Protein AF-A0A3D0ZCX0-F1 (afdb_monomer)

Sequence (123 aa):
MHGGFRHILFNMLGLFIFGSQVERQMGSREFLLYYLVTGTLAGVFSFLLYYLTGAYGVILLGASGALFAVELAFAVLFPDSIIYIWGIIPLRAPVMVLGYTAIEVFLSVSGMNSGVAHFTHLA

Foldseek 3Di:
DDQDPVVVVVLVVLCVPQVVVLCVVQPVVRSVVLLVVQLVVQVVVVVVVCVVVVPPPDDDPSSVSSSLSSLCSSCVVQQQDWDDDVVPDTDGSNCVSCVVVVVLVCCVVVCVPDPDDPPHDDD

Solvent-accessible surface area (backbone atoms only — not comparable to full-atom values): 6931 Å² total; per-residue (Å²): 129,83,58,51,75,67,31,55,50,52,53,51,48,49,40,55,61,40,38,54,54,42,25,72,74,63,34,68,68,53,37,51,50,48,45,53,53,39,19,49,49,39,38,51,51,51,53,52,52,35,66,74,71,69,56,91,81,73,85,78,68,40,63,52,44,20,47,52,47,40,44,49,50,32,17,70,76,38,52,85,40,70,44,54,54,93,78,72,47,79,34,42,31,42,60,49,45,52,51,52,52,51,51,46,52,48,54,57,61,57,52,72,75,45,101,57,89,75,87,77,78,86,81

pLDDT: mean 74.37, std 15.89, range [36.78, 92.75]

Structure (mmCIF, N/CA/C/O backbone):
data_AF-A0A3D0ZCX0-F1
#
_entry.id   AF-A0A3D0ZCX0-F1
#
loop_
_atom_site.group_PDB
_atom_site.id
_atom_site.type_symbol
_atom_site.label_atom_id
_atom_site.label_alt_id
_atom_site.label_comp_id
_atom_site.label_asym_id
_atom_site.label_entity_id
_atom_site.label_seq_id
_atom_site.pdbx_PDB_ins_code
_atom_site.Cartn_x
_atom_site.Cartn_y
_atom_site.Cartn_z
_atom_site.occupancy
_atom_site.B_iso_or_equiv
_atom_site.auth_seq_id
_atom_site.auth_comp_id
_atom_site.auth_asym_id
_atom_site.auth_atom_id
_atom_site.pdbx_PDB_model_num
ATOM 1 N N . MET A 1 1 ? 5.425 6.690 -19.149 1.00 39.69 1 MET A N 1
ATOM 2 C CA . MET A 1 1 ? 4.199 6.504 -19.954 1.00 39.69 1 MET A CA 1
ATOM 3 C C . MET A 1 1 ? 3.060 6.372 -18.964 1.00 39.69 1 MET A C 1
ATOM 5 O O . MET A 1 1 ? 3.103 5.453 -18.162 1.00 39.69 1 MET A O 1
ATOM 9 N N . HIS A 1 2 ? 2.151 7.346 -18.908 1.00 44.03 2 HIS A N 1
ATOM 10 C CA . HIS A 1 2 ? 1.050 7.352 -17.945 1.00 44.03 2 HIS A CA 1
ATOM 11 C C . HIS A 1 2 ? 0.231 6.068 -18.111 1.00 44.03 2 HIS A C 1
ATOM 13 O O . HIS A 1 2 ? -0.349 5.856 -19.177 1.00 44.03 2 HIS A O 1
ATOM 19 N N . GLY A 1 3 ? 0.199 5.218 -17.079 1.00 51.22 3 GLY A N 1
ATOM 20 C CA . GLY A 1 3 ? -0.824 4.185 -16.962 1.00 51.22 3 GLY A CA 1
ATOM 21 C C . GLY A 1 3 ? -2.167 4.885 -17.120 1.00 51.22 3 GLY A C 1
ATOM 22 O O . GLY A 1 3 ? -2.438 5.856 -16.415 1.00 51.22 3 GLY A O 1
ATOM 23 N N . GLY A 1 4 ? -2.930 4.508 -18.147 1.00 68.06 4 GLY A N 1
ATOM 24 C CA . GLY A 1 4 ? -4.087 5.281 -18.602 1.00 68.06 4 GLY A CA 1
ATOM 25 C C . GLY A 1 4 ? -5.113 5.543 -17.495 1.00 68.06 4 GLY A C 1
ATOM 26 O O . GLY A 1 4 ? -5.058 4.932 -16.437 1.00 68.06 4 GLY A O 1
ATOM 27 N N . PHE A 1 5 ? -6.098 6.405 -17.762 1.00 73.56 5 PHE A N 1
ATOM 28 C CA . PHE A 1 5 ? -7.203 6.776 -16.853 1.00 73.56 5 PHE A CA 1
ATOM 29 C C . PHE A 1 5 ? -7.712 5.640 -15.941 1.00 73.56 5 PHE A C 1
ATOM 31 O O . PHE A 1 5 ? -7.962 5.843 -14.758 1.00 73.56 5 PHE A O 1
ATOM 38 N N . ARG A 1 6 ? -7.796 4.423 -16.488 1.00 69.81 6 ARG A N 1
ATOM 39 C CA . ARG A 1 6 ? -8.163 3.193 -15.783 1.00 69.81 6 ARG A CA 1
ATOM 40 C C . ARG A 1 6 ? -7.277 2.872 -14.565 1.00 69.81 6 ARG A C 1
ATOM 42 O O . ARG A 1 6 ? -7.816 2.506 -13.532 1.00 69.81 6 ARG A O 1
ATOM 49 N N . HIS A 1 7 ? -5.959 3.023 -14.665 1.00 66.94 7 HIS A N 1
ATOM 50 C CA . HIS A 1 7 ? -5.007 2.742 -13.583 1.00 66.94 7 HIS A CA 1
ATOM 51 C C . HIS A 1 7 ? -5.186 3.690 -12.399 1.00 66.94 7 HIS A C 1
ATOM 53 O O . HIS A 1 7 ? -5.316 3.256 -11.258 1.00 66.94 7 HIS A O 1
ATOM 59 N N . ILE A 1 8 ? -5.270 4.993 -12.669 1.00 75.50 8 ILE A N 1
ATOM 60 C CA . ILE A 1 8 ? -5.540 5.997 -11.632 1.00 75.50 8 ILE A CA 1
ATOM 61 C C . ILE A 1 8 ? -6.915 5.746 -11.007 1.00 75.50 8 ILE A C 1
ATOM 63 O O . ILE A 1 8 ? -7.054 5.811 -9.789 1.00 75.50 8 ILE A O 1
ATOM 67 N N . LEU A 1 9 ? -7.918 5.421 -11.827 1.00 81.19 9 LEU A N 1
ATOM 68 C CA . LEU A 1 9 ? -9.266 5.128 -11.351 1.00 81.19 9 LEU A CA 1
ATOM 69 C C . LEU A 1 9 ? -9.284 3.935 -10.388 1.00 81.19 9 LEU A C 1
ATOM 71 O O . LEU A 1 9 ? -9.889 4.045 -9.327 1.00 81.19 9 LEU A O 1
ATOM 75 N N . PHE A 1 10 ? -8.600 2.833 -10.707 1.00 74.94 10 PHE A N 1
ATOM 76 C CA . PHE A 1 10 ? -8.527 1.677 -9.810 1.00 74.94 10 PHE A CA 1
ATOM 77 C C . PHE A 1 10 ? -7.698 1.947 -8.555 1.00 74.94 10 PHE A C 1
ATOM 79 O O . PHE A 1 10 ? -8.117 1.536 -7.477 1.00 74.94 10 PHE A O 1
ATOM 86 N N . ASN A 1 11 ? -6.599 2.699 -8.656 1.00 79.75 11 ASN A N 1
ATOM 87 C CA . ASN A 1 11 ? -5.820 3.086 -7.479 1.00 79.75 11 ASN A CA 1
ATOM 88 C C . ASN A 1 11 ? -6.646 3.945 -6.509 1.00 79.75 11 ASN A C 1
ATOM 90 O O . ASN A 1 11 ? -6.684 3.689 -5.308 1.00 79.75 11 ASN A O 1
ATOM 94 N N . MET A 1 12 ? -7.349 4.951 -7.034 1.00 83.75 12 MET A N 1
ATOM 95 C CA . MET A 1 12 ? -8.205 5.825 -6.229 1.00 83.75 12 MET A CA 1
ATOM 96 C C . MET A 1 12 ? -9.419 5.079 -5.673 1.00 83.75 12 MET A C 1
ATOM 98 O O . MET A 1 12 ? -9.823 5.334 -4.543 1.00 83.75 12 MET A O 1
ATOM 102 N N . LEU A 1 13 ? -9.981 4.133 -6.432 1.00 83.50 13 LEU A N 1
ATOM 103 C CA . LEU A 1 13 ? -11.056 3.264 -5.960 1.00 83.50 13 LEU A CA 1
ATOM 104 C C . LEU A 1 13 ? -10.582 2.366 -4.809 1.00 83.50 13 LEU A C 1
ATOM 106 O O . LEU A 1 13 ? -11.268 2.280 -3.793 1.00 83.50 13 LEU A O 1
ATOM 110 N N . GLY A 1 14 ? -9.408 1.743 -4.939 1.00 80.62 14 GLY A N 1
ATOM 111 C CA . GLY A 1 14 ? -8.796 0.945 -3.876 1.00 80.62 14 GLY A CA 1
ATOM 112 C C . GLY A 1 14 ? -8.535 1.784 -2.627 1.00 80.62 14 GLY A C 1
ATOM 113 O O . GLY A 1 14 ? -8.937 1.402 -1.528 1.00 80.62 14 GLY A O 1
ATOM 114 N N . LEU A 1 15 ? -7.963 2.980 -2.795 1.00 85.81 15 LEU A N 1
ATOM 115 C CA . LEU A 1 15 ? -7.715 3.901 -1.687 1.00 85.81 15 LEU A CA 1
ATOM 116 C C . LEU A 1 15 ? -9.020 4.342 -1.016 1.00 85.81 15 LEU A C 1
ATOM 118 O O . LEU A 1 15 ? -9.094 4.427 0.205 1.00 85.81 15 LEU A O 1
ATOM 122 N N . PHE A 1 16 ? -10.073 4.592 -1.791 1.00 85.38 16 PHE A N 1
ATOM 123 C CA . PHE A 1 16 ? -11.373 4.962 -1.247 1.00 85.38 16 PHE A CA 1
ATOM 124 C C . PHE A 1 16 ? -12.014 3.813 -0.455 1.00 85.38 16 PHE A C 1
ATOM 126 O O . PHE A 1 16 ? -12.514 4.030 0.650 1.00 85.38 16 PHE A O 1
ATOM 133 N N . ILE A 1 17 ? -11.982 2.586 -0.982 1.00 84.56 17 ILE A N 1
ATOM 134 C CA . ILE A 1 17 ? -12.592 1.415 -0.336 1.00 84.56 17 ILE A CA 1
ATOM 135 C C . ILE A 1 17 ? -11.799 1.016 0.913 1.00 84.56 17 ILE A C 1
ATOM 137 O O . ILE A 1 17 ? -12.348 1.030 2.013 1.00 84.56 17 ILE A O 1
ATOM 141 N N . PHE A 1 18 ? -10.513 0.704 0.759 1.00 86.56 18 PHE A N 1
ATOM 142 C CA . PHE A 1 18 ? -9.682 0.181 1.844 1.00 86.56 18 PHE A CA 1
ATOM 143 C C . PHE A 1 18 ? -9.155 1.293 2.742 1.00 86.56 18 PHE A C 1
ATOM 145 O O . PHE A 1 18 ? -9.248 1.205 3.967 1.00 86.56 18 PHE A O 1
ATOM 152 N N . GLY A 1 19 ? -8.667 2.382 2.146 1.00 87.31 19 GLY A N 1
ATOM 153 C CA . GLY A 1 19 ? -8.113 3.512 2.888 1.00 87.31 19 GLY A CA 1
ATOM 154 C C . GLY A 1 19 ? -9.134 4.157 3.815 1.00 87.31 19 GLY A C 1
ATOM 155 O O . GLY A 1 19 ? -8.797 4.424 4.958 1.00 87.31 19 GLY A O 1
ATOM 156 N N . SER A 1 20 ? -10.404 4.293 3.415 1.00 89.00 20 SER A N 1
ATOM 157 C CA . SER A 1 20 ? -11.426 4.849 4.317 1.00 89.00 20 SER A CA 1
ATOM 158 C C . SER A 1 20 ? -11.730 3.955 5.527 1.00 89.00 20 SER A C 1
ATOM 160 O O . SER A 1 20 ? -12.151 4.454 6.571 1.00 89.00 20 SER A O 1
ATOM 162 N N . GLN A 1 21 ? -11.569 2.633 5.419 1.00 89.38 21 GLN A N 1
ATOM 163 C CA . GLN A 1 21 ? -11.751 1.716 6.550 1.00 89.38 21 GLN A CA 1
ATOM 164 C C . GLN A 1 21 ? -10.537 1.750 7.481 1.00 89.38 21 GLN A C 1
ATOM 166 O O . GLN A 1 21 ? -10.700 1.837 8.697 1.00 89.38 21 GLN A O 1
ATOM 171 N N . VAL A 1 22 ? -9.333 1.757 6.906 1.00 90.12 22 VAL A N 1
ATOM 172 C CA . VAL A 1 22 ? -8.075 1.884 7.652 1.00 90.12 22 VAL A CA 1
ATOM 173 C C . VAL A 1 22 ? -7.998 3.235 8.365 1.00 90.12 22 VAL A C 1
ATOM 175 O O . VAL A 1 22 ? -7.698 3.279 9.554 1.00 90.12 22 VAL A O 1
ATOM 178 N N . GLU A 1 23 ? -8.348 4.331 7.689 1.00 92.44 23 GLU A N 1
ATOM 179 C CA . GLU A 1 23 ? -8.371 5.681 8.257 1.00 92.44 23 GLU A CA 1
ATOM 180 C C . GLU A 1 23 ? -9.328 5.779 9.446 1.00 92.44 23 GLU A C 1
ATOM 182 O O . GLU A 1 23 ? -8.969 6.326 10.486 1.00 92.44 23 GLU A O 1
ATOM 187 N N . ARG A 1 24 ? -10.528 5.196 9.334 1.00 90.88 24 ARG A N 1
ATOM 188 C CA . ARG A 1 24 ? -11.500 5.169 10.436 1.00 90.88 24 ARG A CA 1
ATOM 189 C C . ARG A 1 24 ? -10.994 4.409 11.659 1.00 90.88 24 ARG A C 1
ATOM 191 O O . ARG A 1 24 ? -11.360 4.769 12.773 1.00 90.88 24 ARG A O 1
ATOM 198 N N . GLN A 1 25 ? -10.169 3.383 11.458 1.00 92.06 25 GLN A N 1
ATOM 199 C CA . GLN A 1 25 ? -9.611 2.578 12.543 1.00 92.06 25 GLN A CA 1
ATOM 200 C C . GLN A 1 25 ? -8.361 3.212 13.170 1.00 92.06 25 GLN A C 1
ATOM 202 O O . GLN A 1 25 ? -8.170 3.109 14.379 1.00 92.06 25 GLN A O 1
ATOM 207 N N . MET A 1 26 ? -7.501 3.833 12.358 1.00 90.69 26 MET A N 1
ATOM 208 C CA . MET A 1 26 ? -6.215 4.391 12.796 1.00 90.69 26 MET A CA 1
ATOM 209 C C . MET A 1 26 ? -6.296 5.858 13.230 1.00 90.69 26 MET A C 1
ATOM 211 O O . MET A 1 26 ? -5.487 6.281 14.048 1.00 90.69 26 MET A O 1
ATOM 215 N N . GLY A 1 27 ? -7.250 6.622 12.694 1.00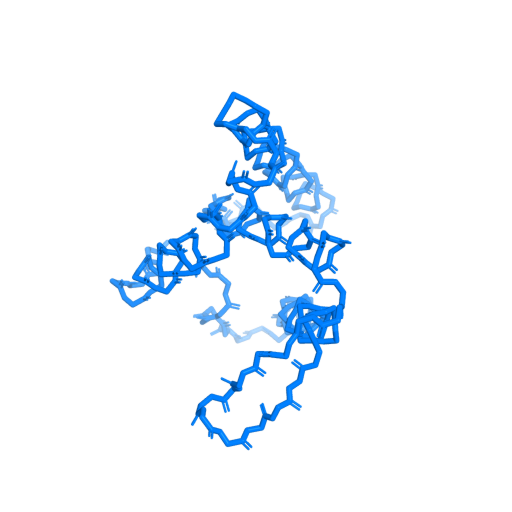 91.38 27 GLY A N 1
ATOM 216 C CA . GLY A 1 27 ? -7.279 8.081 12.772 1.00 91.38 27 GLY A CA 1
ATOM 217 C C . GLY A 1 27 ? -6.649 8.739 11.539 1.00 91.38 27 GLY A C 1
ATOM 218 O O . GLY A 1 27 ? -5.690 8.232 10.952 1.00 91.38 27 GLY A O 1
ATOM 219 N N . SER A 1 28 ? -7.188 9.892 11.125 1.00 91.81 28 SER A N 1
ATOM 220 C CA . SER A 1 28 ? -6.773 10.587 9.894 1.00 91.81 28 SER A CA 1
ATOM 221 C C . SER A 1 28 ? -5.307 11.022 9.895 1.00 91.81 28 SER A C 1
ATOM 223 O O . SER A 1 28 ? -4.659 11.027 8.848 1.00 91.81 28 SER A O 1
ATOM 225 N N . ARG A 1 29 ? -4.753 11.387 11.058 1.00 91.81 29 ARG A N 1
ATOM 226 C CA . ARG A 1 29 ? -3.367 11.866 11.159 1.00 91.81 29 ARG A CA 1
ATOM 227 C C . ARG A 1 29 ? -2.375 10.713 11.030 1.00 91.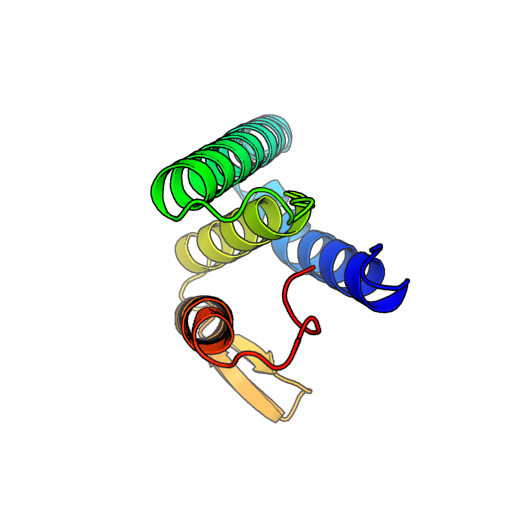81 29 ARG A C 1
ATOM 229 O O . ARG A 1 29 ? -1.380 10.829 10.319 1.00 91.81 29 ARG A O 1
ATOM 236 N N . GLU A 1 30 ? -2.666 9.610 11.700 1.00 92.75 30 GLU A N 1
ATOM 237 C CA . GLU A 1 30 ? -1.913 8.365 11.685 1.00 92.75 30 GLU A CA 1
ATOM 238 C C . GLU A 1 30 ? -1.958 7.738 10.293 1.00 92.75 30 GLU A C 1
ATOM 240 O O . GLU A 1 30 ? -0.919 7.340 9.772 1.00 92.75 30 GLU A O 1
ATOM 245 N N . PHE A 1 31 ? -3.133 7.729 9.656 1.00 92.31 31 PHE A N 1
ATOM 246 C CA . PHE A 1 31 ? -3.300 7.269 8.281 1.00 92.31 31 PHE A CA 1
ATOM 247 C C . PHE A 1 31 ? -2.498 8.111 7.286 1.00 92.31 31 PHE A C 1
ATOM 249 O O . PHE A 1 31 ? -1.786 7.553 6.454 1.00 92.31 31 PHE A O 1
ATOM 256 N N . LEU A 1 32 ? -2.552 9.444 7.385 1.00 90.56 32 LEU A N 1
ATOM 257 C CA . LEU A 1 32 ? -1.784 10.321 6.500 1.00 90.56 32 LEU A CA 1
ATOM 258 C C . LEU A 1 32 ? -0.275 10.089 6.650 1.00 90.56 32 LEU A C 1
ATOM 260 O O . LEU A 1 32 ? 0.436 9.979 5.652 1.00 90.56 32 LEU A O 1
ATOM 264 N N . LEU A 1 33 ? 0.218 9.986 7.889 1.00 92.25 33 LEU A N 1
ATOM 265 C CA . LEU A 1 33 ? 1.624 9.673 8.153 1.00 92.25 33 LEU A CA 1
ATOM 266 C C . LEU A 1 33 ? 1.997 8.294 7.610 1.00 92.25 33 LEU A C 1
ATOM 268 O O . LEU A 1 33 ? 3.020 8.162 6.943 1.00 92.25 33 LEU A O 1
ATOM 272 N N . TYR A 1 34 ? 1.157 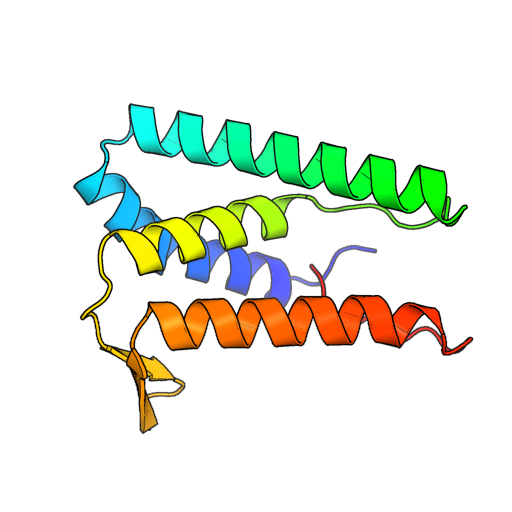7.287 7.846 1.00 89.50 34 TYR A N 1
ATOM 273 C CA . TYR A 1 34 ? 1.346 5.941 7.323 1.00 89.50 34 TYR A CA 1
ATOM 274 C C . TYR A 1 34 ? 1.443 5.942 5.793 1.00 89.50 34 TYR A C 1
ATOM 276 O O . TYR A 1 34 ? 2.405 5.412 5.239 1.00 89.50 34 TYR A O 1
ATOM 284 N N . TYR A 1 35 ? 0.503 6.597 5.111 1.00 88.44 35 TYR A N 1
ATOM 285 C CA . TYR A 1 35 ? 0.458 6.702 3.655 1.00 88.44 35 TYR A CA 1
ATOM 286 C C . TYR A 1 35 ? 1.702 7.400 3.084 1.00 88.44 35 TYR A C 1
ATOM 288 O O . TYR A 1 35 ? 2.321 6.911 2.140 1.00 88.44 35 TYR A O 1
ATOM 296 N N . LEU A 1 36 ? 2.123 8.519 3.684 1.00 89.25 36 LEU A N 1
ATOM 297 C CA . LEU A 1 36 ? 3.300 9.267 3.232 1.00 89.25 36 LEU A CA 1
ATOM 298 C C . LEU A 1 36 ? 4.606 8.504 3.468 1.00 89.25 36 LEU A C 1
ATOM 300 O O . LEU A 1 36 ? 5.468 8.469 2.587 1.00 89.25 36 LEU A O 1
ATOM 304 N N . VAL A 1 37 ? 4.763 7.878 4.637 1.00 89.88 37 VAL A N 1
ATOM 305 C CA . VAL A 1 37 ? 5.966 7.107 4.979 1.00 89.88 37 VAL A CA 1
ATOM 306 C C . VAL A 1 37 ? 6.082 5.885 4.078 1.00 89.88 37 VAL A C 1
ATOM 308 O O . VAL A 1 37 ? 7.130 5.669 3.475 1.00 89.88 37 VAL A O 1
ATOM 311 N N . THR A 1 38 ? 5.009 5.110 3.934 1.00 87.38 38 THR A N 1
ATOM 312 C CA . THR A 1 38 ? 5.017 3.895 3.108 1.00 87.38 38 THR A CA 1
ATOM 313 C C . THR A 1 38 ? 5.176 4.207 1.624 1.00 87.38 38 THR A C 1
ATOM 315 O O . THR A 1 38 ? 5.972 3.547 0.961 1.00 87.38 38 THR A O 1
ATOM 318 N N . GLY A 1 39 ? 4.535 5.265 1.114 1.00 84.50 39 GLY A N 1
ATOM 319 C CA . GLY A 1 39 ? 4.750 5.740 -0.254 1.00 84.50 39 GLY A CA 1
ATOM 320 C C . GLY A 1 39 ? 6.192 6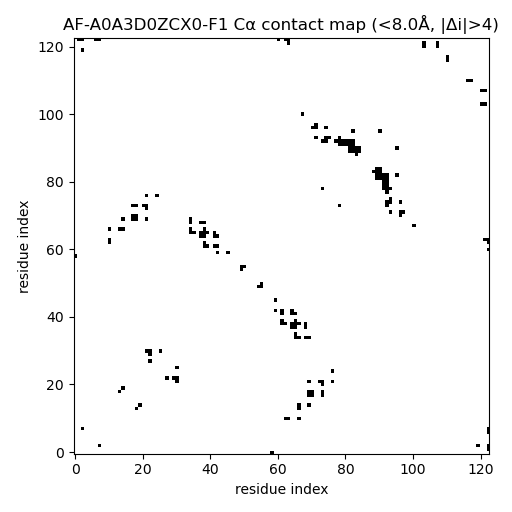.183 -0.512 1.00 84.50 39 GLY A C 1
ATOM 321 O O . GLY A 1 39 ? 6.784 5.822 -1.529 1.00 84.50 39 GLY A O 1
ATOM 322 N N . THR A 1 40 ? 6.802 6.896 0.439 1.00 84.56 40 THR A N 1
ATOM 323 C CA . THR A 1 40 ? 8.213 7.304 0.339 1.00 84.56 40 THR A CA 1
ATOM 324 C C . THR A 1 40 ? 9.142 6.091 0.369 1.00 84.56 40 THR A C 1
ATOM 326 O O . THR A 1 40 ? 10.035 5.982 -0.469 1.00 84.56 40 THR A O 1
ATOM 329 N N . LEU A 1 41 ? 8.915 5.145 1.287 1.00 84.38 41 LEU A N 1
ATOM 330 C CA . LEU A 1 41 ? 9.691 3.906 1.383 1.00 84.38 41 LEU A CA 1
ATOM 331 C C . LEU A 1 41 ? 9.569 3.058 0.115 1.00 84.38 41 LEU A C 1
ATOM 333 O O . LEU A 1 41 ? 10.581 2.565 -0.376 1.00 84.38 41 LEU A O 1
ATOM 337 N N . ALA A 1 42 ? 8.368 2.933 -0.451 1.00 78.81 42 ALA A N 1
ATOM 338 C CA . ALA A 1 42 ? 8.149 2.226 -1.707 1.00 78.81 42 ALA A CA 1
ATOM 339 C C . ALA A 1 42 ? 8.901 2.891 -2.871 1.00 78.81 42 ALA A C 1
ATOM 341 O O . ALA A 1 42 ? 9.537 2.202 -3.672 1.00 78.81 42 ALA A O 1
ATOM 342 N N . GLY A 1 43 ? 8.894 4.228 -2.934 1.00 77.62 43 GLY A N 1
ATOM 343 C CA . GLY A 1 43 ? 9.667 4.993 -3.913 1.00 77.62 43 GLY A CA 1
ATOM 344 C C . GLY A 1 43 ? 11.177 4.776 -3.776 1.00 77.62 43 GLY A C 1
ATOM 345 O O . GLY A 1 43 ? 11.850 4.493 -4.768 1.00 77.62 43 GLY A O 1
ATOM 346 N N . VAL A 1 44 ? 11.705 4.837 -2.549 1.00 81.69 44 VAL A N 1
ATOM 347 C CA . VAL A 1 44 ? 13.132 4.613 -2.256 1.00 81.69 44 VAL A CA 1
ATOM 348 C C . VAL A 1 44 ? 13.549 3.176 -2.562 1.00 81.69 44 VAL A C 1
ATOM 350 O O . VAL A 1 44 ? 14.570 2.965 -3.210 1.00 81.69 44 VAL A O 1
ATOM 353 N N . PHE A 1 45 ? 12.764 2.184 -2.137 1.00 77.56 45 PHE A N 1
ATOM 354 C CA . PHE A 1 45 ? 13.044 0.772 -2.402 1.00 77.56 45 PHE A CA 1
ATOM 355 C C . PHE A 1 45 ? 13.074 0.483 -3.902 1.00 77.56 45 PHE A C 1
ATOM 357 O O . PHE A 1 45 ? 14.001 -0.155 -4.398 1.00 77.56 45 PHE A O 1
ATOM 364 N N . SER A 1 46 ? 12.104 1.027 -4.637 1.00 72.81 46 SER A N 1
ATOM 365 C CA . SER A 1 46 ? 12.065 0.900 -6.089 1.00 72.81 46 SER A CA 1
ATOM 366 C C . SER A 1 46 ? 13.297 1.546 -6.727 1.00 72.81 46 SER A C 1
ATOM 368 O O . SER A 1 46 ? 13.974 0.902 -7.524 1.00 72.81 46 SER A O 1
ATOM 370 N N . PHE A 1 47 ? 13.652 2.774 -6.334 1.00 74.81 47 PHE A N 1
ATOM 371 C CA . PHE A 1 47 ? 14.859 3.454 -6.817 1.00 74.81 47 PHE A CA 1
ATOM 372 C C . PHE A 1 47 ? 16.135 2.633 -6.573 1.00 74.81 47 PHE A C 1
ATOM 374 O O . PHE A 1 47 ? 16.948 2.475 -7.485 1.00 74.81 47 PHE A O 1
ATOM 381 N N . LEU A 1 48 ? 16.293 2.068 -5.372 1.00 77.00 48 LEU A N 1
ATOM 382 C CA . LEU A 1 48 ? 17.435 1.221 -5.024 1.00 77.00 48 LEU A CA 1
ATOM 383 C C . LEU A 1 48 ? 17.496 -0.045 -5.883 1.00 77.00 48 LEU A C 1
ATOM 385 O O . LEU A 1 48 ? 18.569 -0.379 -6.380 1.00 77.00 48 LEU A O 1
ATOM 389 N N . LEU A 1 49 ? 16.366 -0.724 -6.103 1.00 73.56 49 LEU A N 1
ATOM 390 C CA . LEU A 1 49 ? 16.322 -1.897 -6.978 1.00 73.56 49 LEU A CA 1
ATOM 391 C C . LEU A 1 49 ? 16.774 -1.556 -8.401 1.00 73.56 49 LEU A C 1
ATOM 393 O O . LEU A 1 49 ? 17.640 -2.244 -8.932 1.00 73.56 49 LEU A O 1
ATOM 397 N N . TYR A 1 50 ? 16.271 -0.467 -8.989 1.00 71.38 50 TYR A N 1
ATOM 398 C CA . TYR A 1 50 ? 16.678 -0.047 -10.336 1.00 71.38 50 TYR A CA 1
ATOM 399 C C . TYR A 1 50 ? 18.149 0.352 -10.424 1.00 71.38 50 TYR A C 1
ATOM 401 O O . TYR A 1 50 ? 18.808 0.054 -11.423 1.00 71.38 50 TYR A O 1
ATOM 409 N N . TYR A 1 51 ? 18.670 1.006 -9.384 1.00 74.12 51 TYR A N 1
ATOM 410 C CA . TYR A 1 51 ? 20.086 1.340 -9.299 1.00 74.12 51 TYR A CA 1
ATOM 411 C C . TYR A 1 51 ? 20.962 0.079 -9.294 1.00 74.12 51 TYR A C 1
ATOM 413 O O . TYR A 1 51 ? 21.989 0.049 -9.969 1.00 74.12 51 TYR A O 1
ATOM 421 N N . LEU A 1 52 ? 20.535 -0.976 -8.590 1.00 76.62 52 LEU A N 1
ATOM 422 C CA . LEU A 1 52 ? 21.245 -2.256 -8.522 1.00 76.62 52 LEU A CA 1
ATOM 423 C C . LEU A 1 52 ? 21.107 -3.099 -9.800 1.00 76.62 52 LEU A C 1
ATOM 425 O O . LEU A 1 52 ? 22.045 -3.808 -10.155 1.00 76.62 52 LEU A O 1
ATOM 429 N N . THR A 1 53 ? 19.972 -3.030 -10.504 1.00 70.38 53 THR A N 1
ATOM 430 C CA . THR A 1 53 ? 19.728 -3.806 -11.735 1.00 70.38 53 THR A CA 1
ATOM 431 C C . THR A 1 53 ? 20.149 -3.087 -13.022 1.00 70.38 53 THR A C 1
ATOM 433 O O . THR A 1 53 ? 20.067 -3.676 -14.097 1.00 70.38 53 THR A O 1
ATOM 436 N N . GLY A 1 54 ? 20.586 -1.823 -12.948 1.00 66.94 54 GLY A N 1
ATOM 437 C CA . GLY A 1 54 ? 21.081 -1.050 -14.098 1.00 66.94 54 GLY A CA 1
ATOM 438 C C . GLY A 1 54 ? 20.003 -0.610 -15.100 1.00 66.94 54 GLY A C 1
ATOM 439 O O . GLY A 1 54 ? 20.317 -0.237 -16.231 1.00 66.94 54 GLY A O 1
ATOM 440 N N . ALA A 1 55 ? 18.725 -0.651 -14.716 1.00 63.94 55 ALA A N 1
ATOM 441 C CA . ALA A 1 55 ? 17.595 -0.341 -15.593 1.00 63.94 55 ALA A CA 1
ATOM 442 C C . ALA A 1 55 ? 17.162 1.137 -15.459 1.00 63.94 55 ALA A C 1
ATOM 444 O O . ALA A 1 55 ? 16.146 1.466 -14.856 1.00 63.94 55 ALA A O 1
ATOM 445 N N . TYR A 1 56 ? 17.932 2.056 -16.050 1.00 55.97 56 TYR A N 1
ATOM 446 C CA . TYR A 1 56 ? 17.777 3.518 -15.895 1.00 55.97 56 TYR A CA 1
ATOM 447 C C . TYR A 1 56 ? 16.620 4.176 -16.688 1.00 55.97 56 TYR A C 1
ATOM 449 O O . TYR A 1 56 ? 16.622 5.388 -16.891 1.00 55.97 56 TYR A O 1
ATOM 457 N 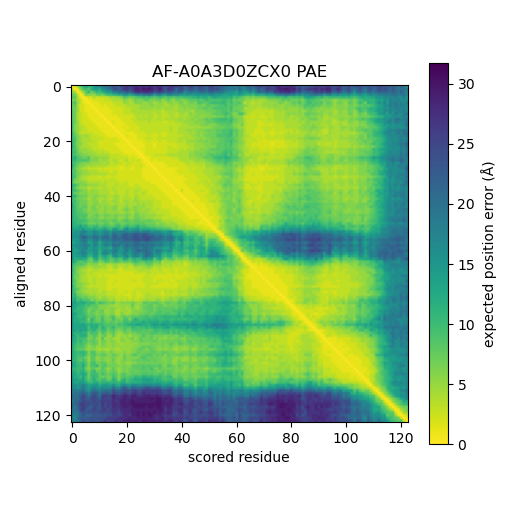N . GLY A 1 57 ? 15.634 3.410 -17.167 1.00 49.81 57 GLY A N 1
ATOM 458 C CA . GLY A 1 57 ? 14.603 3.895 -18.104 1.00 49.81 57 GLY A CA 1
ATOM 459 C C . GLY A 1 57 ? 13.164 3.919 -17.582 1.00 49.81 57 GLY A C 1
ATOM 460 O O . GLY A 1 57 ? 12.264 4.336 -18.311 1.00 49.81 57 GLY A O 1
ATOM 461 N N . VAL A 1 58 ? 12.912 3.456 -16.355 1.00 53.16 58 VAL A N 1
ATOM 462 C CA . VAL A 1 58 ? 11.543 3.282 -15.848 1.00 53.16 58 VAL A CA 1
ATOM 463 C C . VAL A 1 58 ? 11.161 4.441 -14.930 1.00 53.16 58 VAL A C 1
ATOM 465 O O . VAL A 1 58 ? 11.705 4.604 -13.842 1.00 53.16 58 VAL A O 1
ATOM 468 N N . ILE A 1 59 ? 10.202 5.258 -15.373 1.00 45.59 59 ILE A N 1
ATOM 469 C CA . ILE A 1 59 ? 9.583 6.295 -14.540 1.00 45.59 59 ILE A CA 1
ATOM 470 C C . ILE A 1 59 ? 8.640 5.599 -13.557 1.00 45.59 59 ILE A C 1
ATOM 472 O O . ILE A 1 59 ? 7.566 5.136 -13.938 1.00 45.59 59 ILE A O 1
ATOM 476 N N . LEU A 1 60 ? 9.063 5.526 -12.298 1.00 52.81 60 LEU A N 1
ATOM 477 C CA . LEU A 1 60 ? 8.284 4.993 -11.187 1.00 52.81 60 LEU A CA 1
ATOM 478 C C . LEU A 1 60 ? 7.181 5.972 -10.779 1.00 52.81 60 LEU A C 1
ATOM 480 O O . LEU A 1 60 ? 7.448 7.010 -10.173 1.00 52.81 60 LEU A O 1
ATOM 484 N N . LEU A 1 61 ? 5.928 5.621 -11.059 1.00 51.06 61 LEU A N 1
ATOM 485 C CA . LEU A 1 61 ? 4.780 6.241 -10.402 1.00 51.06 61 LEU A CA 1
ATOM 486 C C . LEU A 1 61 ? 4.571 5.531 -9.059 1.00 51.06 61 LEU A C 1
ATOM 488 O O . LEU A 1 61 ? 3.806 4.581 -8.962 1.00 51.06 61 LEU A O 1
ATOM 492 N N . GLY A 1 62 ? 5.274 5.980 -8.015 1.00 51.69 62 GLY A N 1
ATOM 493 C CA . GLY A 1 62 ? 5.241 5.407 -6.657 1.00 51.69 62 GLY A CA 1
ATOM 494 C C . GLY A 1 62 ? 3.899 5.501 -5.909 1.00 51.69 62 GLY A C 1
ATOM 495 O O . GLY A 1 62 ? 3.872 5.326 -4.695 1.00 51.69 62 GLY A O 1
ATOM 496 N N . ALA A 1 63 ? 2.792 5.786 -6.599 1.00 55.50 63 ALA A N 1
ATOM 497 C CA . ALA A 1 63 ? 1.461 5.839 -6.004 1.00 55.50 63 ALA A CA 1
ATOM 498 C C . ALA A 1 63 ? 0.932 4.438 -5.639 1.00 55.50 63 ALA A C 1
ATOM 500 O O . ALA A 1 63 ? 0.356 4.271 -4.566 1.00 55.50 63 ALA A O 1
ATOM 501 N N . SER A 1 64 ? 1.180 3.421 -6.474 1.00 64.56 64 SER A N 1
ATOM 502 C CA . SER A 1 64 ? 0.677 2.059 -6.233 1.00 64.56 64 SER A CA 1
ATOM 503 C C . SER A 1 64 ? 1.327 1.396 -5.014 1.00 64.56 64 SER A C 1
ATOM 505 O O . SER A 1 64 ? 0.658 0.696 -4.262 1.00 64.56 64 SER A O 1
ATOM 507 N N . GLY A 1 65 ? 2.603 1.681 -4.733 1.00 71.88 65 GLY A N 1
ATOM 508 C CA . GLY A 1 65 ? 3.290 1.164 -3.542 1.00 71.88 65 GLY A CA 1
ATOM 509 C C . GLY A 1 65 ? 2.675 1.643 -2.221 1.00 71.88 65 GLY A C 1
ATOM 510 O O . GLY A 1 65 ? 2.601 0.878 -1.260 1.00 71.88 65 GLY A O 1
ATOM 511 N N . ALA A 1 66 ? 2.179 2.884 -2.179 1.00 78.44 66 ALA A N 1
ATOM 512 C CA . ALA A 1 66 ? 1.440 3.394 -1.024 1.00 78.44 66 ALA A CA 1
ATOM 513 C C . ALA A 1 66 ? 0.076 2.700 -0.878 1.00 78.44 66 ALA A C 1
ATOM 515 O O . ALA A 1 66 ? -0.333 2.377 0.236 1.00 78.44 66 ALA A O 1
ATOM 516 N N . LEU A 1 67 ? -0.611 2.423 -1.992 1.00 81.31 67 LEU A N 1
ATOM 517 C CA . LEU A 1 67 ? -1.874 1.686 -1.975 1.00 81.31 67 LEU A CA 1
ATOM 518 C C . LEU A 1 67 ? -1.687 0.255 -1.458 1.00 81.31 67 LEU A C 1
ATOM 520 O O . LEU A 1 67 ? -2.436 -0.167 -0.583 1.00 81.31 67 LEU A O 1
ATOM 524 N N . PHE A 1 68 ? -0.652 -0.450 -1.916 1.00 81.00 68 PHE A N 1
ATOM 525 C CA . PHE A 1 68 ? -0.311 -1.783 -1.413 1.00 81.00 68 PHE A CA 1
ATOM 526 C C . PHE A 1 68 ? -0.069 -1.803 0.090 1.00 81.00 68 PHE A C 1
ATOM 528 O O . PHE A 1 68 ? -0.499 -2.722 0.785 1.00 81.00 68 PHE A O 1
ATOM 535 N N . ALA A 1 69 ? 0.593 -0.772 0.614 1.00 84.38 69 ALA A N 1
ATOM 536 C CA . ALA A 1 69 ? 0.757 -0.633 2.049 1.00 84.38 69 ALA A CA 1
ATOM 537 C C . ALA A 1 69 ? -0.599 -0.453 2.750 1.00 84.38 69 ALA A C 1
ATOM 539 O O . ALA A 1 69 ? -0.866 -1.123 3.743 1.00 84.38 69 ALA A O 1
ATOM 540 N N . VAL A 1 70 ? -1.497 0.378 2.211 1.00 87.94 70 VAL A N 1
ATOM 541 C CA . VAL A 1 70 ? -2.860 0.544 2.751 1.00 87.94 70 VAL A CA 1
ATOM 542 C C . VAL A 1 70 ? -3.656 -0.764 2.714 1.00 87.94 70 VAL A C 1
ATOM 544 O O . VAL A 1 70 ? -4.320 -1.095 3.694 1.00 87.94 70 VAL A O 1
ATOM 547 N N . GLU A 1 71 ? -3.568 -1.539 1.636 1.00 86.19 71 GLU A N 1
ATOM 548 C CA . GLU A 1 71 ? -4.203 -2.856 1.535 1.00 86.19 71 GLU A CA 1
ATOM 549 C C . GLU A 1 71 ? -3.627 -3.846 2.556 1.00 86.19 71 GLU A C 1
ATOM 551 O O . GLU A 1 71 ? -4.367 -4.590 3.202 1.00 86.19 71 GLU A O 1
ATOM 556 N N . LEU A 1 72 ? -2.311 -3.824 2.775 1.00 86.31 72 LEU A N 1
ATOM 557 C CA . LEU A 1 72 ? -1.657 -4.655 3.784 1.00 86.31 72 LEU A CA 1
ATOM 558 C C . LEU A 1 72 ? -2.068 -4.238 5.203 1.00 86.31 72 LEU A C 1
ATOM 560 O O . LEU A 1 72 ? -2.373 -5.096 6.030 1.00 86.31 72 LEU A O 1
ATOM 564 N N . ALA A 1 73 ? -2.155 -2.936 5.483 1.00 86.38 73 ALA A N 1
ATOM 565 C CA . ALA A 1 73 ? -2.701 -2.426 6.739 1.00 86.38 73 ALA A CA 1
ATOM 566 C C . ALA A 1 73 ? -4.155 -2.869 6.938 1.00 86.38 73 ALA A C 1
ATOM 568 O O . ALA A 1 73 ? -4.520 -3.300 8.031 1.00 86.38 73 ALA A O 1
ATOM 569 N N . PHE A 1 74 ? -4.970 -2.834 5.882 1.00 88.88 74 PHE A N 1
ATOM 570 C CA . PHE A 1 74 ? -6.340 -3.333 5.918 1.00 88.88 74 PHE A CA 1
ATOM 571 C C . PHE A 1 74 ? -6.395 -4.827 6.263 1.00 88.88 74 PHE A C 1
ATOM 573 O O . PHE A 1 74 ? -7.137 -5.220 7.160 1.00 88.88 74 PHE A O 1
ATOM 580 N N . ALA A 1 75 ? -5.565 -5.651 5.620 1.00 87.38 75 ALA A N 1
ATOM 581 C CA . ALA A 1 75 ? -5.459 -7.077 5.917 1.00 87.38 75 ALA A CA 1
ATOM 582 C C . ALA A 1 75 ? -5.070 -7.358 7.380 1.00 87.38 75 ALA A C 1
ATOM 584 O O . ALA A 1 75 ? -5.599 -8.286 7.987 1.00 87.38 75 ALA A O 1
ATOM 585 N N . VAL A 1 76 ? -4.167 -6.561 7.957 1.00 87.69 76 VAL A N 1
ATOM 586 C CA . VAL A 1 76 ? -3.736 -6.714 9.356 1.00 87.69 76 VAL A CA 1
ATOM 587 C C . VAL A 1 76 ? -4.819 -6.265 10.338 1.00 87.69 76 VAL A C 1
ATOM 589 O O . VAL A 1 76 ? -5.028 -6.920 11.356 1.00 87.69 76 VAL A O 1
ATOM 592 N N . LEU A 1 77 ? -5.511 -5.161 10.046 1.00 87.31 77 LEU A N 1
ATOM 593 C CA . LEU A 1 77 ? -6.543 -4.598 10.922 1.00 87.31 77 LEU A CA 1
ATOM 594 C C . LEU A 1 77 ? -7.866 -5.371 10.857 1.00 87.31 77 LEU A C 1
ATOM 596 O O . LEU A 1 77 ? -8.580 -5.447 11.855 1.00 87.31 77 LEU A O 1
ATOM 600 N N . PHE A 1 78 ? -8.185 -5.960 9.705 1.00 88.00 78 PHE A N 1
ATOM 601 C CA . PHE A 1 78 ? -9.447 -6.655 9.453 1.00 88.00 78 PHE A CA 1
ATOM 602 C C . PHE A 1 78 ? -9.222 -8.076 8.899 1.00 88.00 78 PHE A C 1
ATOM 604 O O . PHE A 1 78 ? -9.703 -8.396 7.806 1.00 88.00 78 PHE A O 1
ATOM 611 N N . PRO A 1 79 ? -8.530 -8.967 9.635 1.00 86.38 79 PRO A N 1
ATOM 612 C CA . PRO A 1 79 ? -8.115 -10.276 9.123 1.00 86.38 79 PRO A CA 1
ATOM 613 C C . PRO A 1 79 ? -9.287 -11.216 8.805 1.00 86.38 79 PRO A C 1
ATOM 615 O O . PRO A 1 79 ? -9.199 -12.031 7.884 1.00 86.38 79 PRO A O 1
ATOM 618 N N . ASP A 1 80 ? -10.396 -11.077 9.534 1.00 88.00 80 ASP A N 1
ATOM 619 C CA . ASP A 1 80 ? -11.611 -11.878 9.355 1.00 88.00 80 ASP A CA 1
ATOM 620 C C . ASP A 1 80 ? -12.604 -11.265 8.355 1.00 88.00 80 ASP A C 1
ATOM 622 O O . ASP A 1 80 ? -13.663 -11.841 8.098 1.00 88.00 80 ASP A O 1
ATOM 626 N N . SER A 1 81 ? -12.285 -10.104 7.768 1.00 85.75 81 SER A N 1
ATOM 627 C CA . SER A 1 81 ? -13.152 -9.495 6.760 1.00 85.75 81 SER A CA 1
ATOM 628 C C . SER A 1 81 ? -13.134 -10.305 5.46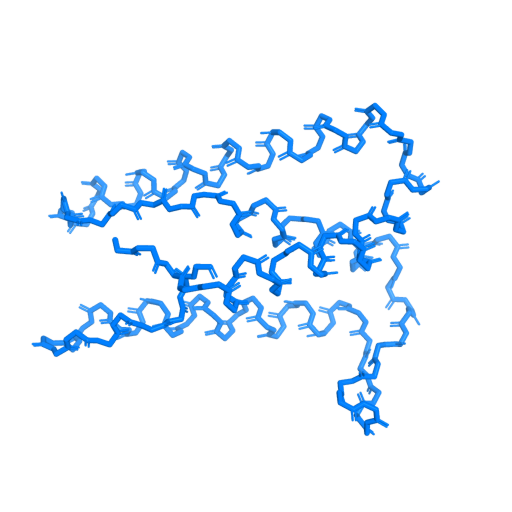1 1.00 85.75 81 SER A C 1
ATOM 630 O O . SER A 1 81 ? -12.083 -10.717 4.960 1.00 85.75 81 SER A O 1
ATOM 632 N N . ILE A 1 82 ? -14.327 -10.565 4.922 1.00 85.50 82 ILE A N 1
ATOM 633 C CA . ILE A 1 82 ? -14.518 -11.300 3.671 1.00 85.50 82 ILE A CA 1
ATOM 634 C C . ILE A 1 82 ? -14.777 -10.283 2.566 1.00 85.50 82 ILE A C 1
ATOM 636 O O . ILE A 1 82 ? -15.775 -9.562 2.598 1.00 85.50 82 ILE A O 1
ATOM 640 N N . ILE A 1 83 ? -13.890 -10.254 1.576 1.00 84.50 83 ILE A N 1
ATOM 641 C CA . ILE A 1 83 ? -14.039 -9.441 0.375 1.00 84.50 83 ILE A CA 1
ATOM 642 C C . ILE A 1 83 ? -14.510 -10.348 -0.759 1.00 84.50 83 ILE A C 1
ATOM 644 O O . ILE A 1 83 ? -13.943 -11.416 -0.994 1.00 84.50 83 ILE A O 1
ATOM 648 N N . TYR A 1 84 ? -15.543 -9.917 -1.478 1.00 82.50 84 TYR A N 1
ATOM 649 C CA . TYR A 1 84 ? -16.045 -10.635 -2.643 1.00 82.50 84 TYR A CA 1
ATOM 650 C C . TYR A 1 84 ? -15.362 -10.131 -3.908 1.00 82.50 84 TYR A C 1
ATOM 652 O O . TYR A 1 84 ? -15.618 -9.017 -4.365 1.00 82.50 84 TYR A O 1
ATOM 660 N N . ILE A 1 85 ? -14.534 -10.973 -4.516 1.00 77.75 85 ILE A N 1
ATOM 661 C CA . ILE A 1 85 ? -13.946 -10.678 -5.822 1.00 77.75 85 ILE A CA 1
ATOM 662 C C . ILE A 1 85 ? -15.043 -10.873 -6.879 1.00 77.75 85 ILE A C 1
ATOM 664 O O . ILE A 1 85 ? -15.631 -11.955 -6.981 1.00 77.75 85 ILE A O 1
ATOM 668 N N . TRP A 1 86 ? -15.356 -9.809 -7.631 1.00 74.38 86 TRP A N 1
ATOM 669 C CA . TRP A 1 86 ? -16.417 -9.773 -8.654 1.00 74.38 86 TRP A CA 1
ATOM 670 C C . TRP A 1 86 ? -17.811 -10.208 -8.161 1.00 74.38 86 TRP A C 1
ATOM 672 O O . TRP A 1 86 ? -18.652 -10.609 -8.958 1.00 74.38 86 TRP A O 1
ATOM 682 N N . GLY A 1 87 ? -18.065 -10.156 -6.848 1.00 78.75 87 GLY A N 1
ATOM 683 C CA . GLY A 1 87 ? -19.331 -10.604 -6.254 1.00 78.75 87 GLY A CA 1
ATOM 684 C C . GLY A 1 87 ? -19.525 -12.126 -6.201 1.00 78.75 87 GLY A C 1
ATOM 685 O O . GLY A 1 87 ? -20.587 -12.572 -5.781 1.00 78.75 87 GLY A O 1
ATOM 686 N N . ILE A 1 88 ? -18.528 -12.924 -6.607 1.00 82.75 88 ILE A N 1
ATOM 687 C CA . ILE A 1 88 ? -18.658 -14.387 -6.732 1.00 82.75 88 ILE A CA 1
ATOM 688 C C . ILE A 1 88 ? -17.773 -15.115 -5.720 1.00 82.75 88 ILE A C 1
ATOM 690 O O . ILE A 1 88 ? -18.220 -16.070 -5.090 1.00 82.75 88 ILE A O 1
ATOM 694 N N . ILE A 1 89 ? -16.520 -14.681 -5.553 1.00 83.94 89 ILE A N 1
ATOM 695 C CA . ILE A 1 89 ? -15.526 -15.426 -4.770 1.00 83.94 89 ILE A CA 1
ATOM 696 C C . ILE A 1 89 ? -15.315 -14.731 -3.418 1.00 83.94 89 ILE A C 1
ATOM 698 O O . ILE A 1 89 ? -14.693 -13.666 -3.399 1.00 83.94 89 ILE A O 1
ATOM 702 N N . PRO A 1 90 ? -15.802 -15.298 -2.294 1.00 86.06 90 PRO A N 1
ATOM 703 C CA . PRO A 1 90 ? -15.489 -14.791 -0.966 1.00 86.06 90 PRO A CA 1
ATOM 704 C C . PRO A 1 90 ? -14.049 -15.156 -0.604 1.00 86.06 90 PRO A C 1
ATOM 706 O O . PRO A 1 90 ? -13.696 -16.334 -0.531 1.00 86.06 90 PRO A O 1
ATOM 709 N N . LEU A 1 91 ? -13.218 -14.151 -0.348 1.00 84.88 91 LEU A N 1
ATOM 710 C CA . LEU A 1 91 ? -11.841 -14.350 0.085 1.00 84.88 91 LEU A CA 1
ATOM 711 C C . LEU A 1 91 ? -11.560 -13.515 1.332 1.00 84.88 91 LEU A C 1
ATOM 713 O O . LEU A 1 91 ? -12.000 -12.372 1.444 1.00 84.88 91 LEU A O 1
ATOM 717 N N . ARG A 1 92 ? -10.823 -14.089 2.287 1.00 86.44 92 ARG A N 1
ATOM 718 C CA . ARG A 1 92 ? -10.358 -13.341 3.461 1.00 86.44 92 ARG A CA 1
ATOM 719 C C . ARG A 1 92 ? -9.416 -12.228 3.013 1.00 86.44 92 ARG A C 1
ATOM 721 O O . ARG A 1 92 ? -8.548 -12.481 2.173 1.00 86.44 92 ARG A O 1
ATOM 728 N N . ALA A 1 93 ? -9.544 -11.041 3.600 1.00 84.12 93 ALA A N 1
ATOM 729 C CA . ALA A 1 93 ? -8.751 -9.875 3.219 1.00 84.12 93 ALA A CA 1
ATOM 730 C C . ALA A 1 93 ? -7.231 -10.134 3.175 1.00 84.12 93 ALA A C 1
ATOM 732 O O . ALA A 1 93 ? -6.630 -9.820 2.150 1.00 84.12 93 ALA A O 1
ATOM 733 N N . PRO A 1 94 ? -6.598 -10.804 4.162 1.00 84.75 94 PRO A N 1
ATOM 734 C CA . PRO A 1 94 ? -5.165 -11.100 4.088 1.00 84.75 94 PRO A CA 1
ATOM 735 C C . PRO A 1 94 ? -4.775 -11.977 2.905 1.00 84.75 94 PRO A C 1
ATOM 737 O O . PRO A 1 94 ? -3.754 -11.742 2.269 1.00 84.75 94 PRO A O 1
ATOM 740 N N . VAL A 1 95 ? -5.592 -12.983 2.593 1.00 84.38 95 VAL A N 1
ATOM 741 C CA . VAL A 1 95 ? -5.317 -13.917 1.495 1.00 84.38 95 VAL A CA 1
ATOM 742 C C . VAL A 1 95 ? -5.440 -13.200 0.155 1.00 84.38 95 VAL A C 1
ATOM 744 O O . VAL A 1 95 ? -4.614 -13.407 -0.729 1.00 84.38 95 VAL A O 1
ATOM 747 N N . MET A 1 96 ? -6.443 -12.332 0.021 1.00 84.06 96 MET A N 1
ATOM 748 C CA . MET A 1 96 ? -6.646 -11.532 -1.181 1.00 84.06 96 MET A CA 1
ATOM 749 C C . MET A 1 96 ? -5.487 -10.569 -1.421 1.00 84.06 96 MET A C 1
ATOM 751 O O . MET A 1 96 ? -4.898 -10.589 -2.499 1.00 84.06 96 MET A O 1
ATOM 755 N N . VAL A 1 97 ? -5.118 -9.796 -0.401 1.00 83.00 97 VAL A N 1
ATOM 756 C CA . VAL A 1 97 ? -4.052 -8.795 -0.489 1.00 83.00 97 VAL A CA 1
ATOM 757 C C . VAL A 1 97 ? -2.700 -9.455 -0.748 1.00 83.00 97 VAL A C 1
ATOM 759 O O . VAL A 1 97 ? -1.979 -9.038 -1.652 1.00 83.00 97 VAL A O 1
ATOM 762 N N . LEU A 1 98 ? -2.359 -10.525 -0.020 1.00 81.19 98 LEU A N 1
ATOM 763 C CA . LEU A 1 98 ? -1.105 -11.252 -0.241 1.00 81.19 98 LEU A CA 1
ATOM 764 C C . LEU A 1 98 ? -1.060 -11.913 -1.619 1.00 81.19 98 LEU A C 1
ATOM 766 O O . LEU A 1 98 ? -0.032 -11.842 -2.285 1.00 81.19 98 LEU A O 1
ATOM 770 N N . GLY A 1 99 ? -2.157 -12.533 -2.060 1.00 81.88 99 GLY A N 1
ATOM 771 C CA . GLY A 1 99 ? -2.240 -13.162 -3.377 1.00 81.88 99 GLY A CA 1
ATOM 772 C C . GLY A 1 99 ? -2.091 -12.148 -4.509 1.00 81.88 99 GLY A C 1
ATOM 773 O O . GLY A 1 99 ? -1.282 -12.353 -5.410 1.00 81.88 99 GLY A O 1
ATOM 774 N N . TYR A 1 100 ? -2.820 -11.033 -4.433 1.00 76.88 100 TYR A N 1
ATOM 775 C CA . TYR A 1 100 ? -2.751 -9.949 -5.410 1.00 76.88 100 TYR A CA 1
ATOM 776 C C . TYR A 1 100 ? -1.346 -9.336 -5.474 1.00 76.88 100 TYR A C 1
ATOM 778 O O . TYR A 1 100 ? -0.738 -9.306 -6.543 1.00 76.88 100 TYR A O 1
ATOM 786 N N . THR A 1 101 ? -0.779 -8.974 -4.318 1.00 75.19 101 THR A N 1
ATOM 787 C CA . THR A 1 101 ? 0.579 -8.416 -4.224 1.00 75.19 101 THR A CA 1
ATOM 788 C C . THR A 1 101 ? 1.628 -9.394 -4.759 1.00 75.19 101 THR A C 1
ATOM 790 O O . THR A 1 101 ? 2.522 -9.002 -5.505 1.00 75.19 101 THR A O 1
ATOM 793 N N . ALA A 1 102 ? 1.530 -10.684 -4.418 1.00 75.19 102 ALA A N 1
ATOM 794 C CA . ALA A 1 102 ? 2.479 -11.695 -4.878 1.00 75.19 102 ALA A CA 1
ATOM 795 C C . ALA A 1 102 ? 2.414 -11.907 -6.396 1.00 75.19 102 ALA A C 1
ATOM 797 O O . ALA A 1 102 ? 3.458 -12.028 -7.034 1.00 75.19 102 ALA A O 1
ATOM 798 N N . ILE A 1 103 ? 1.209 -11.929 -6.976 1.00 74.88 103 ILE A N 1
ATOM 799 C CA . ILE A 1 103 ? 1.020 -12.034 -8.427 1.00 74.88 103 ILE A CA 1
ATOM 800 C C . ILE A 1 103 ? 1.620 -10.812 -9.121 1.00 74.88 103 ILE A C 1
ATOM 802 O O . ILE A 1 103 ? 2.380 -10.980 -10.072 1.00 74.88 103 ILE A O 1
ATOM 806 N N . GLU A 1 104 ? 1.339 -9.600 -8.641 1.00 71.94 104 GLU A N 1
ATOM 807 C CA . GLU A 1 104 ? 1.892 -8.387 -9.244 1.00 71.94 104 GLU A CA 1
ATOM 808 C C . GLU A 1 104 ? 3.419 -8.342 -9.157 1.00 71.94 104 GLU A C 1
ATOM 810 O O . GLU A 1 104 ? 4.082 -8.095 -10.165 1.00 71.94 104 GLU A O 1
ATOM 815 N N . VAL A 1 105 ? 4.004 -8.660 -7.999 1.00 69.69 105 VAL A N 1
ATOM 816 C CA . VAL A 1 105 ? 5.464 -8.730 -7.843 1.00 69.69 105 VAL A CA 1
ATOM 817 C C . VAL A 1 105 ? 6.057 -9.802 -8.761 1.00 69.69 105 VAL A C 1
ATOM 819 O O . VAL A 1 105 ? 7.049 -9.543 -9.442 1.00 69.69 105 VAL A O 1
ATOM 822 N N . PHE A 1 106 ? 5.443 -10.985 -8.838 1.00 67.56 106 PHE A N 1
ATOM 823 C CA . PHE A 1 106 ? 5.909 -12.069 -9.702 1.00 67.56 106 PHE A CA 1
ATOM 824 C C . PHE A 1 106 ? 5.859 -11.690 -11.184 1.00 67.56 106 PHE A C 1
ATOM 826 O O . PHE A 1 106 ? 6.837 -11.909 -11.899 1.00 67.56 106 PHE A O 1
ATOM 833 N N . LEU A 1 107 ? 4.758 -11.098 -11.652 1.00 65.94 107 LEU A N 1
ATOM 834 C CA . LEU A 1 107 ? 4.620 -10.624 -13.032 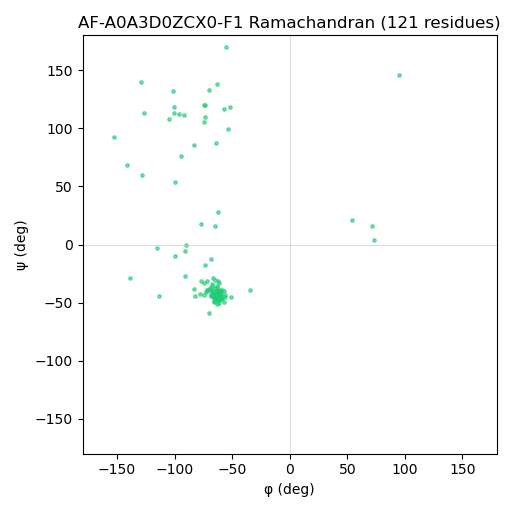1.00 65.94 107 LEU A CA 1
ATOM 835 C C . LEU A 1 107 ? 5.630 -9.515 -13.345 1.00 65.94 107 LEU A C 1
ATOM 837 O O . LEU A 1 107 ? 6.211 -9.501 -14.430 1.00 65.94 107 LEU A O 1
ATOM 841 N N . SER A 1 108 ? 5.898 -8.640 -12.377 1.00 60.84 108 SER A N 1
ATOM 842 C CA . SER A 1 108 ? 6.851 -7.535 -12.516 1.00 60.84 108 SER A CA 1
ATOM 843 C C . SER A 1 108 ? 8.291 -8.013 -12.624 1.00 60.84 108 SER A C 1
ATOM 845 O O . SER A 1 108 ? 9.026 -7.557 -13.494 1.00 60.84 108 SER A O 1
ATOM 847 N N . VAL A 1 109 ? 8.687 -8.972 -11.785 1.00 61.62 109 VAL A N 1
ATOM 848 C CA . VAL A 1 109 ? 10.025 -9.578 -11.819 1.00 61.62 109 VAL A CA 1
ATOM 849 C C . VAL A 1 109 ? 10.189 -10.486 -13.045 1.00 61.62 109 VAL A C 1
ATOM 851 O O . VAL A 1 109 ? 11.233 -10.471 -13.693 1.00 61.62 109 VAL A O 1
ATOM 854 N N . SER A 1 110 ? 9.158 -11.249 -13.420 1.00 61.53 110 SER A N 1
ATOM 855 C CA . SER A 1 110 ? 9.214 -12.171 -14.567 1.00 61.53 110 SER A CA 1
ATOM 856 C C . SER A 1 110 ? 9.222 -11.439 -15.913 1.00 61.53 110 SER A C 1
ATOM 858 O O . SER A 1 110 ? 9.861 -11.902 -16.858 1.00 61.53 110 SER A O 1
ATOM 860 N N . GLY A 1 111 ? 8.578 -10.270 -16.001 1.00 54.19 111 GLY A N 1
ATOM 861 C CA . GLY A 1 111 ? 8.597 -9.409 -17.187 1.0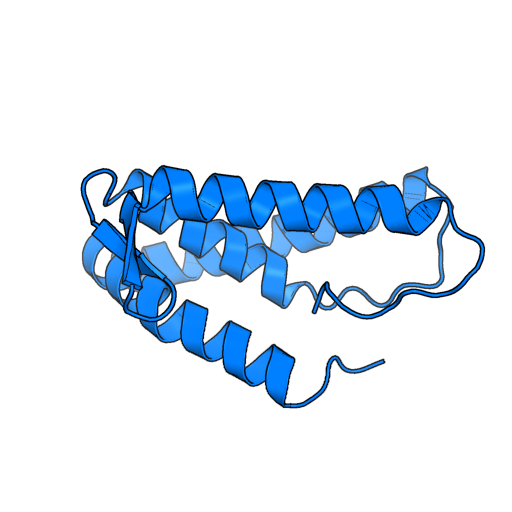0 54.19 111 GLY A CA 1
ATOM 862 C C . GLY A 1 111 ? 9.957 -8.760 -17.479 1.00 54.19 111 GLY A C 1
ATOM 863 O O . GLY A 1 111 ? 10.158 -8.257 -18.581 1.00 54.19 111 GLY A O 1
ATOM 864 N N . MET A 1 112 ? 10.915 -8.807 -16.541 1.00 49.03 112 MET A N 1
ATOM 865 C CA . MET A 1 112 ? 12.277 -8.284 -16.739 1.00 49.03 112 MET A CA 1
ATOM 866 C C . MET A 1 112 ? 13.151 -9.168 -17.651 1.00 49.03 112 MET A C 1
ATOM 868 O O . MET A 1 112 ? 14.152 -8.683 -18.170 1.00 49.03 112 MET A O 1
ATOM 872 N N . ASN A 1 113 ? 12.787 -10.441 -17.875 1.00 42.34 113 ASN A N 1
ATOM 873 C CA . ASN A 1 113 ? 13.587 -11.404 -18.654 1.00 42.34 113 ASN A CA 1
ATOM 874 C C . ASN A 1 113 ? 13.122 -11.608 -20.105 1.00 42.34 113 ASN A C 1
ATOM 876 O O . ASN A 1 113 ? 13.823 -12.244 -20.893 1.00 42.34 113 ASN A O 1
ATOM 880 N N . SER A 1 114 ? 11.960 -11.083 -20.495 1.00 40.12 114 SER A N 1
ATOM 881 C CA . SER A 1 114 ? 11.517 -11.117 -21.887 1.00 40.12 114 SER A CA 1
ATOM 882 C C . SER A 1 114 ? 11.888 -9.797 -22.553 1.00 40.12 114 SER A C 1
ATOM 884 O O . SER A 1 114 ? 11.291 -8.771 -22.241 1.00 40.12 114 SER A O 1
ATOM 886 N N . GLY A 1 115 ? 12.826 -9.807 -23.505 1.00 44.22 115 GLY A N 1
ATOM 887 C CA . GLY A 1 115 ? 13.178 -8.666 -24.372 1.00 44.22 115 GLY A CA 1
ATOM 888 C C . GLY A 1 115 ? 12.044 -8.171 -25.290 1.00 44.22 115 GLY A C 1
ATOM 889 O O . GLY A 1 115 ? 12.297 -7.645 -26.368 1.00 44.22 115 GLY A O 1
ATOM 890 N N . VAL A 1 116 ? 10.792 -8.355 -24.878 1.00 37.84 116 VAL A N 1
ATOM 891 C CA . VAL A 1 116 ? 9.569 -7.852 -25.486 1.00 37.84 116 VAL A CA 1
ATOM 892 C C . VAL A 1 116 ? 8.819 -7.129 -24.375 1.00 37.84 116 VAL A C 1
ATOM 894 O O . VAL A 1 116 ? 8.389 -7.734 -23.396 1.00 37.84 116 VAL A O 1
ATOM 897 N N . ALA A 1 117 ? 8.719 -5.812 -24.526 1.00 41.22 117 ALA A N 1
ATOM 898 C CA . ALA A 1 117 ? 8.039 -4.907 -23.620 1.00 41.22 117 ALA A CA 1
ATOM 899 C C . ALA A 1 117 ? 6.593 -5.356 -23.358 1.00 41.22 117 ALA A C 1
ATOM 901 O O . ALA A 1 117 ? 5.692 -5.045 -24.130 1.00 41.22 117 ALA A O 1
ATOM 902 N N . HIS A 1 118 ? 6.362 -6.025 -22.231 1.00 44.69 118 HIS A N 1
ATOM 903 C CA . HIS A 1 118 ? 5.031 -6.170 -21.651 1.00 44.69 118 HIS A CA 1
ATOM 904 C C . HIS A 1 118 ? 4.864 -5.143 -20.521 1.00 44.69 118 HIS A C 1
ATOM 906 O O . HIS A 1 118 ? 4.557 -5.465 -19.375 1.00 44.69 118 HIS A O 1
ATOM 912 N N . PHE A 1 119 ? 5.107 -3.870 -20.861 1.00 40.66 119 PHE A N 1
ATOM 913 C CA . PHE A 1 119 ? 4.658 -2.724 -20.074 1.00 40.66 119 PHE A CA 1
ATOM 914 C C . PHE A 1 119 ? 3.132 -2.721 -20.080 1.00 40.66 119 PHE A C 1
ATOM 916 O O . PHE A 1 119 ? 2.521 -2.075 -20.932 1.0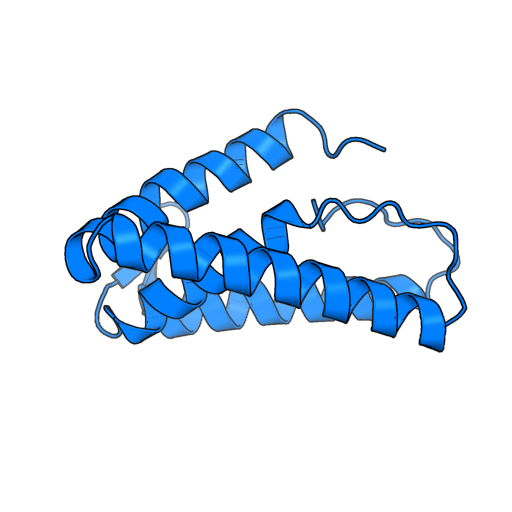0 40.66 119 PHE A O 1
ATOM 923 N N . THR A 1 120 ? 2.506 -3.437 -19.149 1.00 43.31 120 THR A N 1
ATOM 924 C CA . THR A 1 120 ? 1.058 -3.274 -18.995 1.00 43.31 120 THR A CA 1
ATOM 925 C C . THR A 1 120 ? 0.562 -3.237 -17.565 1.00 43.31 120 THR A C 1
ATOM 927 O O . THR A 1 120 ? -0.411 -2.533 -17.340 1.00 43.31 120 THR A O 1
ATOM 930 N N . HIS A 1 121 ? 1.181 -3.868 -16.569 1.00 41.72 121 HIS A N 1
ATOM 931 C CA . HIS A 1 121 ? 0.499 -3.949 -15.269 1.00 41.72 121 HIS A CA 1
ATOM 932 C C . HIS A 1 121 ? 1.434 -3.781 -14.076 1.00 41.72 121 HIS A C 1
ATOM 934 O O . HIS A 1 121 ? 1.662 -4.710 -13.321 1.00 41.72 121 HIS A O 1
ATOM 940 N N . LEU A 1 122 ? 1.957 -2.562 -13.940 1.00 36.78 122 LEU A N 1
ATOM 941 C CA . LEU A 1 122 ? 2.203 -1.911 -12.654 1.00 36.78 122 LEU A CA 1
ATOM 942 C C . LEU A 1 122 ? 2.128 -0.399 -12.874 1.00 36.78 122 LEU A C 1
ATOM 944 O O . LEU A 1 122 ? 3.103 0.243 -13.269 1.00 36.78 122 LEU A O 1
ATOM 948 N N . ALA A 1 123 ? 0.935 0.149 -12.677 1.00 41.25 123 ALA A N 1
ATOM 949 C CA . ALA A 1 123 ? 0.703 1.577 -12.508 1.00 41.25 123 ALA A CA 1
ATOM 950 C C . ALA A 1 123 ? -0.549 1.768 -11.658 1.00 41.25 123 ALA A C 1
ATOM 952 O O . ALA A 1 123 ? -1.568 1.114 -11.967 1.00 41.25 123 ALA A O 1
#

Mean predicted aligned error: 9.38 Å

Secondary structure (DSSP, 8-state):
-PPPHHHHHHHHHHIIIIIHHHHHHH-HHHHHHHHHHHHHHHHHHHHHHHHHHT-TT----THHHHHHHHHHHHHHH-TTPEEEETTTEEEEHHHHHHHHHHHHHHHHHHTTS-SS--TTS--

Radius of gyration: 15.39 Å; Cα contacts (8 Å, |Δi|>4): 102; chains: 1; bounding box: 41×27×38 Å